Protein AF-A0A8J7U9B6-F1 (afdb_monomer)

Structure (mmCIF, N/CA/C/O backbone):
data_AF-A0A8J7U9B6-F1
#
_entry.id   AF-A0A8J7U9B6-F1
#
loop_
_atom_site.group_PDB
_atom_site.id
_atom_site.type_symbol
_atom_site.label_atom_id
_atom_site.label_alt_id
_atom_site.label_comp_id
_atom_site.label_asym_id
_atom_site.label_entity_id
_atom_site.label_seq_id
_atom_site.pdbx_PDB_ins_code
_atom_site.Cartn_x
_atom_site.Cartn_y
_atom_site.Cartn_z
_atom_site.occupancy
_atom_site.B_iso_or_equiv
_atom_site.auth_seq_id
_atom_site.auth_comp_id
_atom_site.auth_asym_id
_atom_site.auth_atom_id
_atom_site.pdbx_PDB_model_num
ATOM 1 N N . MET A 1 1 ? -13.447 3.339 -7.598 1.00 47.38 1 MET A N 1
ATOM 2 C CA . MET A 1 1 ? -12.345 2.394 -7.890 1.00 47.38 1 MET A CA 1
ATOM 3 C C . MET A 1 1 ? -11.579 2.930 -9.088 1.00 47.38 1 MET A C 1
ATOM 5 O O . MET A 1 1 ? -12.206 3.175 -10.112 1.00 47.38 1 MET A O 1
ATOM 9 N N . LYS A 1 2 ? -10.272 3.163 -8.949 1.00 57.41 2 LYS A N 1
ATOM 10 C CA . LYS A 1 2 ? -9.385 3.609 -10.034 1.00 57.41 2 LYS A CA 1
ATOM 11 C C . LYS A 1 2 ? -8.228 2.616 -10.171 1.00 57.41 2 LYS A C 1
ATOM 13 O O . LYS A 1 2 ? -7.832 2.006 -9.181 1.00 57.41 2 LYS A O 1
ATOM 18 N N . ALA A 1 3 ? -7.712 2.441 -11.384 1.00 50.06 3 ALA A N 1
ATOM 19 C CA . ALA A 1 3 ? -6.573 1.570 -11.662 1.00 50.06 3 ALA A CA 1
ATOM 20 C C . ALA A 1 3 ? -5.486 2.371 -12.391 1.00 50.06 3 ALA A C 1
ATOM 22 O O . ALA A 1 3 ? -5.735 2.852 -13.494 1.00 50.06 3 ALA A O 1
ATOM 23 N N . SER A 1 4 ? -4.300 2.477 -11.785 1.00 55.31 4 SER A N 1
ATOM 24 C CA . SER A 1 4 ? -3.123 3.139 -12.363 1.00 55.31 4 SER A CA 1
ATOM 25 C C . SER A 1 4 ? -1.897 2.221 -12.244 1.00 55.31 4 SER A C 1
ATOM 27 O O . SER A 1 4 ? -1.752 1.534 -11.228 1.00 55.31 4 SER A O 1
ATOM 29 N N . PRO A 1 5 ? -1.031 2.137 -13.271 1.00 52.28 5 PRO A N 1
ATOM 30 C CA . PRO A 1 5 ? 0.204 1.357 -13.197 1.00 52.28 5 PRO A CA 1
ATOM 31 C C . PRO A 1 5 ? 1.216 2.008 -12.243 1.00 52.28 5 PRO A C 1
ATOM 33 O O . PRO A 1 5 ? 1.297 3.228 -12.190 1.00 52.28 5 PRO A O 1
ATOM 36 N N . LEU A 1 6 ? 2.009 1.190 -11.539 1.00 55.91 6 LEU A N 1
ATOM 37 C CA . LEU A 1 6 ? 3.159 1.653 -10.756 1.00 55.91 6 LEU A CA 1
ATOM 38 C C . LEU A 1 6 ? 4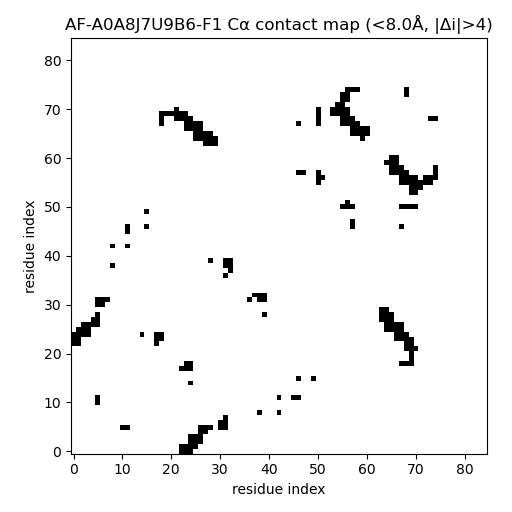.408 1.602 -11.658 1.00 55.91 6 LEU A C 1
ATOM 40 O O . LEU A 1 6 ? 4.967 0.530 -11.911 1.00 55.91 6 LEU A O 1
ATOM 44 N N . ASN A 1 7 ? 4.784 2.744 -12.220 1.00 60.88 7 ASN A N 1
ATOM 45 C CA . ASN A 1 7 ? 5.892 2.940 -13.149 1.00 60.88 7 ASN A CA 1
ATOM 46 C C . ASN A 1 7 ? 7.183 3.417 -12.454 1.00 60.88 7 ASN A C 1
ATOM 48 O O . ASN A 1 7 ? 8.276 3.066 -12.927 1.00 60.88 7 ASN A O 1
ATOM 52 N N . GLU A 1 8 ? 7.065 4.203 -11.376 1.00 58.81 8 GLU A N 1
ATOM 53 C CA . GLU A 1 8 ? 8.150 4.908 -10.674 1.00 58.81 8 GLU A CA 1
ATOM 54 C C . GLU A 1 8 ? 7.873 5.058 -9.162 1.00 58.81 8 GLU A C 1
ATOM 56 O O . GLU A 1 8 ? 6.752 4.878 -8.695 1.00 58.81 8 GLU A O 1
ATOM 61 N N . LEU A 1 9 ? 8.903 5.388 -8.371 1.00 58.97 9 LEU A N 1
ATOM 62 C CA . LEU A 1 9 ? 8.775 5.607 -6.917 1.0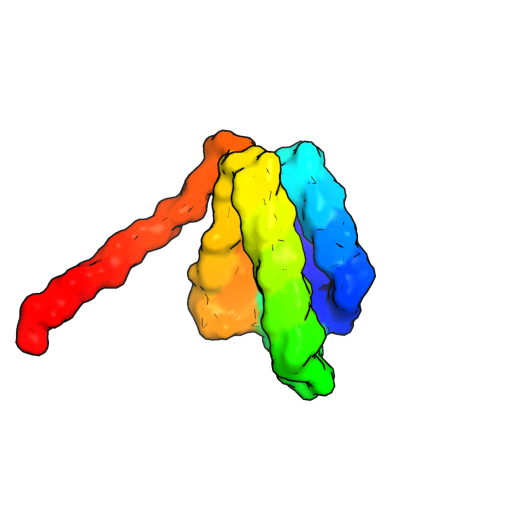0 58.97 9 LEU A CA 1
ATOM 63 C C . LEU A 1 9 ? 7.832 6.773 -6.574 1.00 58.97 9 LEU A C 1
ATOM 65 O O . LEU A 1 9 ? 7.166 6.724 -5.548 1.00 58.97 9 LEU A O 1
ATOM 69 N N . SER A 1 10 ? 7.718 7.772 -7.451 1.00 62.84 10 SER A N 1
ATOM 70 C CA . SER A 1 10 ? 6.755 8.877 -7.341 1.00 62.84 10 SER A CA 1
ATOM 71 C C . SER A 1 10 ? 5.292 8.414 -7.348 1.00 62.84 10 SER A C 1
ATOM 73 O O . SER A 1 10 ? 4.430 9.107 -6.808 1.00 62.84 10 SER A O 1
ATOM 75 N N . ASP A 1 11 ? 4.997 7.220 -7.873 1.00 76.56 11 ASP A N 1
ATOM 76 C CA . ASP A 1 11 ? 3.651 6.648 -7.804 1.00 76.56 11 ASP A CA 1
ATOM 77 C C . ASP A 1 11 ? 3.273 6.232 -6.374 1.00 76.56 11 ASP A C 1
ATOM 79 O O . ASP A 1 11 ? 2.089 6.109 -6.071 1.00 76.56 11 ASP A O 1
ATOM 83 N N . VAL A 1 12 ? 4.246 6.039 -5.473 1.00 84.50 12 VAL A N 1
ATOM 84 C CA . VAL A 1 12 ? 3.983 5.737 -4.056 1.00 84.50 12 VAL A CA 1
ATOM 85 C C . VAL A 1 12 ? 3.250 6.896 -3.387 1.00 84.50 12 VAL A C 1
ATOM 87 O O . VAL A 1 12 ? 2.263 6.664 -2.692 1.00 84.50 12 VAL A O 1
ATOM 90 N N . ASP A 1 13 ? 3.673 8.136 -3.628 1.00 88.06 13 ASP A N 1
ATOM 91 C CA . ASP A 1 13 ? 3.019 9.308 -3.039 1.00 88.06 13 ASP A CA 1
ATOM 92 C C . ASP A 1 13 ? 1.615 9.517 -3.615 1.00 88.06 13 ASP A C 1
ATOM 94 O O . ASP A 1 13 ? 0.670 9.738 -2.857 1.00 88.06 13 ASP A O 1
ATOM 98 N N . TYR A 1 14 ? 1.439 9.307 -4.923 1.00 89.06 14 TYR A N 1
ATOM 99 C CA . TYR A 1 14 ? 0.115 9.310 -5.552 1.00 89.06 14 TYR A CA 1
ATOM 100 C C . TYR A 1 14 ? -0.826 8.263 -4.931 1.00 89.06 14 TYR A C 1
ATOM 102 O O . TYR A 1 14 ? -2.000 8.534 -4.673 1.00 89.06 14 TYR A O 1
ATOM 110 N N . VAL A 1 15 ? -0.317 7.062 -4.638 1.00 89.50 15 VAL A N 1
ATOM 111 C CA . VAL A 1 15 ? -1.094 6.015 -3.959 1.00 89.50 15 VAL A CA 1
ATOM 112 C C . VAL A 1 15 ? -1.499 6.455 -2.559 1.00 89.50 15 VAL A C 1
ATOM 114 O O . VAL A 1 15 ? -2.657 6.265 -2.189 1.00 89.50 15 VAL A O 1
ATOM 117 N N . LYS A 1 16 ? -0.582 7.040 -1.780 1.00 91.31 16 LYS A N 1
ATOM 118 C CA . LYS A 1 16 ? -0.903 7.541 -0.437 1.00 91.31 16 LYS A CA 1
ATOM 119 C C . LYS A 1 16 ? -1.993 8.607 -0.488 1.00 91.31 16 LYS A C 1
ATOM 121 O O . LYS A 1 16 ? -2.899 8.566 0.343 1.00 91.31 16 LYS A O 1
ATOM 126 N N . GLU A 1 17 ? -1.943 9.524 -1.453 1.00 92.06 17 GLU A N 1
ATOM 127 C CA . GLU A 1 17 ? -2.987 10.536 -1.649 1.00 92.06 17 GLU A CA 1
ATOM 128 C C . GLU A 1 17 ? -4.340 9.898 -1.982 1.00 92.06 17 GLU A C 1
ATOM 130 O O . GLU A 1 17 ? -5.329 10.149 -1.292 1.00 92.06 17 GLU A O 1
ATOM 135 N N . GLU A 1 18 ? -4.397 9.013 -2.982 1.00 91.25 18 GLU A N 1
ATOM 136 C CA . GLU A 1 18 ? -5.645 8.344 -3.366 1.00 91.25 18 GLU A CA 1
ATOM 137 C C . GLU A 1 18 ? -6.233 7.543 -2.192 1.00 91.25 18 GLU A C 1
ATOM 139 O O . GLU A 1 18 ? -7.427 7.657 -1.904 1.00 91.25 18 GLU A O 1
ATOM 144 N N . VAL A 1 19 ? -5.402 6.806 -1.450 1.00 92.50 19 VAL A N 1
ATOM 145 C CA . VAL A 1 19 ? -5.832 6.067 -0.254 1.00 92.50 19 VAL A CA 1
ATOM 146 C C . VAL A 1 19 ? -6.304 7.024 0.846 1.00 92.50 19 VAL A C 1
ATOM 148 O O . VAL A 1 19 ? -7.343 6.783 1.455 1.00 92.50 19 VAL A O 1
ATOM 151 N N . SER A 1 20 ? -5.631 8.155 1.057 1.00 91.06 20 SER A N 1
ATOM 152 C CA . SER A 1 20 ? -6.061 9.175 2.031 1.00 91.06 20 SER A CA 1
ATOM 153 C C . SER A 1 20 ? -7.420 9.788 1.682 1.00 91.06 20 SER A C 1
ATOM 155 O O . SER A 1 20 ? -8.182 10.152 2.572 1.00 91.06 20 SER A O 1
ATOM 157 N N . THR A 1 21 ? -7.759 9.863 0.392 1.00 92.56 21 THR A N 1
ATOM 158 C CA . THR A 1 21 ? -9.081 10.318 -0.080 1.00 92.56 21 THR A CA 1
ATOM 159 C C . THR A 1 21 ? -10.163 9.229 -0.049 1.00 92.56 21 THR A C 1
ATOM 161 O O . THR A 1 21 ? -11.297 9.477 -0.455 1.00 92.56 21 THR A O 1
ATOM 164 N N . GLY A 1 22 ? -9.841 8.028 0.446 1.00 90.56 22 GLY A N 1
ATOM 165 C CA . GLY A 1 22 ? -10.783 6.917 0.591 1.00 90.56 22 GLY A CA 1
ATOM 166 C C . GLY A 1 22 ? -10.855 5.976 -0.615 1.00 90.56 22 GLY A C 1
ATOM 167 O O . GLY A 1 22 ? -11.760 5.141 -0.684 1.00 90.56 22 GLY A O 1
ATOM 168 N N . ASN A 1 23 ? -9.925 6.069 -1.571 1.00 91.94 23 ASN A N 1
ATOM 169 C CA . ASN A 1 23 ? -9.897 5.166 -2.719 1.00 91.94 23 ASN A CA 1
ATOM 170 C C . ASN A 1 23 ? -9.118 3.878 -2.417 1.00 91.94 23 ASN A C 1
ATOM 172 O O . ASN A 1 23 ? -8.043 3.892 -1.828 1.00 91.94 23 ASN A O 1
ATOM 176 N N . ILE A 1 24 ? -9.646 2.746 -2.890 1.00 90.75 24 ILE A N 1
ATOM 177 C CA . ILE A 1 24 ? -8.910 1.476 -2.946 1.00 90.75 24 ILE A CA 1
ATOM 178 C C . ILE A 1 24 ? -8.079 1.469 -4.228 1.00 90.75 24 ILE A C 1
ATOM 180 O O . ILE A 1 24 ? -8.628 1.672 -5.319 1.00 90.75 24 ILE A O 1
ATOM 184 N N . VAL A 1 25 ? -6.783 1.189 -4.101 1.00 91.25 25 VAL A N 1
ATOM 185 C CA . VAL A 1 25 ? -5.825 1.212 -5.211 1.00 91.25 25 VAL A CA 1
ATOM 186 C C . VAL A 1 25 ? -5.266 -0.188 -5.457 1.00 91.25 25 VAL A C 1
ATOM 188 O O . VAL A 1 25 ? -4.846 -0.877 -4.529 1.00 91.25 25 VAL A O 1
ATOM 191 N N . ILE A 1 26 ? -5.254 -0.620 -6.721 1.00 90.12 26 ILE A N 1
ATOM 192 C CA . ILE A 1 26 ? -4.632 -1.879 -7.154 1.00 90.12 26 ILE A CA 1
ATOM 193 C C . ILE A 1 26 ? -3.398 -1.546 -7.983 1.00 90.12 26 ILE A C 1
ATOM 195 O O . ILE A 1 26 ? -3.508 -0.909 -9.028 1.00 90.12 26 ILE A O 1
ATOM 199 N N . LEU A 1 27 ? -2.238 -2.023 -7.541 1.00 87.50 27 LEU A N 1
ATOM 200 C CA . LEU A 1 27 ? -0.939 -1.693 -8.118 1.00 87.50 27 LEU A CA 1
ATOM 201 C C . LEU A 1 27 ? -0.303 -2.930 -8.728 1.00 87.50 27 LEU A C 1
ATOM 203 O O . LEU A 1 27 ? -0.245 -3.986 -8.096 1.00 87.50 27 LEU A O 1
ATOM 207 N N . LYS A 1 28 ? 0.197 -2.799 -9.958 1.00 87.06 28 LYS A N 1
ATOM 208 C CA . LYS A 1 28 ? 1.002 -3.833 -10.614 1.00 87.06 28 LYS A CA 1
ATOM 209 C C . LYS A 1 28 ? 2.475 -3.580 -10.313 1.00 87.06 28 LYS A C 1
ATOM 211 O O . LYS A 1 28 ? 3.014 -2.578 -10.765 1.00 87.06 28 LYS A O 1
ATOM 216 N N . ILE A 1 29 ? 3.120 -4.500 -9.596 1.00 84.19 29 ILE A N 1
ATOM 217 C CA . ILE A 1 29 ? 4.525 -4.362 -9.179 1.00 84.19 29 ILE A CA 1
ATOM 218 C C . ILE A 1 29 ? 5.518 -4.857 -10.239 1.00 84.19 29 ILE A C 1
ATOM 220 O O . ILE A 1 29 ? 6.697 -4.533 -10.159 1.00 84.19 29 ILE A O 1
ATOM 224 N N . THR A 1 30 ? 5.068 -5.601 -11.260 1.00 83.94 30 THR A N 1
ATOM 225 C CA . THR A 1 30 ? 5.941 -6.154 -12.315 1.00 83.94 30 THR A CA 1
ATOM 226 C C . THR A 1 30 ? 6.835 -5.117 -13.007 1.00 83.94 30 THR A C 1
ATOM 228 O O . THR A 1 30 ? 8.013 -5.417 -13.198 1.00 83.94 30 THR A O 1
ATOM 231 N N . PRO A 1 31 ? 6.342 -3.929 -13.421 1.00 82.81 31 PRO A N 1
ATOM 232 C CA . PRO A 1 31 ? 7.179 -2.951 -14.117 1.00 82.81 31 PRO A CA 1
ATOM 233 C C . PRO A 1 31 ? 8.326 -2.443 -13.240 1.00 82.81 31 PRO A C 1
ATOM 235 O O . PRO A 1 31 ? 9.463 -2.390 -13.706 1.00 82.81 31 PRO A O 1
ATOM 238 N N . LEU A 1 32 ? 8.049 -2.145 -11.966 1.00 79.69 32 LEU A N 1
ATOM 239 C CA . LEU A 1 32 ? 9.066 -1.721 -11.007 1.00 79.69 32 LEU A CA 1
ATOM 240 C C . LEU A 1 32 ? 10.025 -2.872 -10.670 1.00 79.69 32 LEU A C 1
ATOM 242 O O . LEU A 1 32 ? 11.236 -2.679 -10.701 1.00 79.69 32 LEU A O 1
ATOM 246 N N . ALA A 1 33 ? 9.510 -4.090 -10.480 1.00 80.50 33 ALA A N 1
ATOM 247 C CA . ALA A 1 33 ? 10.314 -5.272 -10.161 1.00 80.50 33 ALA A CA 1
ATOM 248 C C . ALA A 1 33 ? 11.285 -5.660 -11.282 1.00 80.50 33 ALA A C 1
ATOM 250 O O . ALA A 1 33 ? 12.383 -6.138 -11.004 1.00 80.50 33 ALA A O 1
ATOM 251 N N . ARG A 1 34 ? 10.907 -5.433 -12.547 1.00 85.50 34 ARG A N 1
ATOM 252 C CA . ARG A 1 34 ? 11.794 -5.630 -13.704 1.00 85.50 34 ARG A CA 1
ATOM 253 C C . ARG A 1 34 ? 12.928 -4.608 -13.765 1.00 85.50 34 ARG A C 1
ATOM 255 O O . ARG A 1 34 ? 13.983 -4.938 -14.294 1.00 85.50 34 ARG A O 1
ATOM 262 N N . LYS A 1 35 ? 12.707 -3.386 -13.269 1.00 84.44 35 LYS A N 1
ATOM 263 C CA . LYS A 1 35 ? 13.737 -2.339 -13.201 1.00 84.44 35 LYS A CA 1
ATOM 264 C C . LYS A 1 35 ? 14.663 -2.561 -12.005 1.00 84.44 35 LYS A C 1
ATOM 266 O O . LYS A 1 35 ? 15.877 -2.561 -12.161 1.00 84.44 35 LYS A O 1
ATOM 271 N N . SER A 1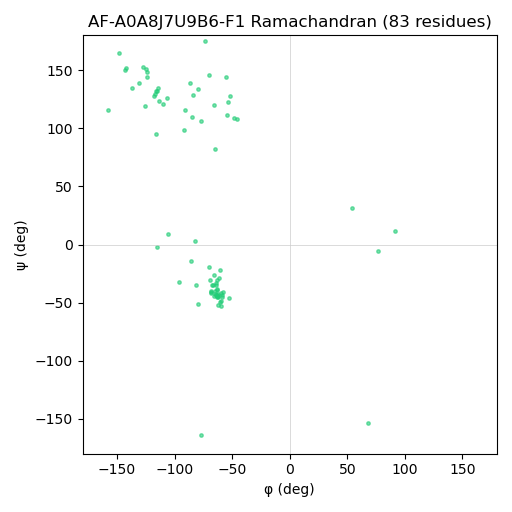 36 ? 14.079 -2.734 -10.821 1.00 84.12 36 SER A N 1
ATOM 272 C CA . SER A 1 36 ? 14.793 -2.831 -9.554 1.00 84.12 36 SER A CA 1
ATOM 273 C C . SER A 1 36 ? 13.940 -3.545 -8.508 1.00 84.12 36 SER A C 1
ATOM 275 O O . SER A 1 36 ? 12.877 -3.080 -8.078 1.00 84.12 36 SER A O 1
ATOM 277 N N . PHE A 1 37 ? 14.426 -4.703 -8.069 1.00 86.44 37 PHE A N 1
ATOM 278 C CA . PHE A 1 37 ? 13.792 -5.454 -6.993 1.00 86.44 37 PHE A CA 1
ATOM 279 C C . PHE A 1 37 ? 13.880 -4.717 -5.649 1.00 86.44 37 PHE A C 1
ATOM 281 O O . PHE A 1 37 ? 12.932 -4.758 -4.861 1.00 86.44 37 PHE A O 1
ATOM 288 N N . ASP A 1 38 ? 14.979 -4.000 -5.409 1.00 89.38 38 ASP A N 1
ATOM 289 C CA . ASP A 1 38 ? 15.179 -3.239 -4.176 1.00 89.38 38 ASP A CA 1
ATOM 290 C C . ASP A 1 38 ? 14.227 -2.045 -4.087 1.00 89.38 38 ASP A C 1
ATOM 292 O O . ASP A 1 38 ? 13.627 -1.821 -3.035 1.00 89.38 38 ASP A O 1
ATOM 296 N N . ASP A 1 39 ? 13.999 -1.333 -5.193 1.00 86.19 39 ASP A N 1
ATOM 297 C CA . ASP A 1 39 ? 13.037 -0.223 -5.214 1.00 86.19 39 ASP A CA 1
ATOM 298 C C . ASP A 1 39 ? 11.604 -0.725 -5.045 1.00 86.19 39 ASP A C 1
ATOM 300 O O . ASP A 1 39 ? 10.802 -0.103 -4.352 1.00 86.19 39 ASP A O 1
ATOM 304 N N . THR A 1 40 ? 11.296 -1.907 -5.586 1.00 87.06 40 THR A N 1
ATOM 305 C CA . THR A 1 40 ? 9.998 -2.559 -5.364 1.00 87.06 40 THR A CA 1
ATOM 306 C C . THR A 1 40 ? 9.777 -2.884 -3.890 1.00 87.06 40 THR A C 1
ATOM 308 O O . THR A 1 40 ? 8.700 -2.622 -3.354 1.00 87.06 40 THR A O 1
ATOM 311 N N . LYS A 1 41 ? 10.790 -3.431 -3.208 1.00 88.88 41 LYS A N 1
ATOM 312 C CA . LYS A 1 41 ? 10.715 -3.706 -1.767 1.00 88.88 41 LYS A CA 1
ATOM 313 C C . LYS A 1 41 ? 10.525 -2.432 -0.954 1.00 88.88 41 LYS A C 1
ATOM 315 O O . LYS A 1 41 ? 9.681 -2.430 -0.063 1.00 88.88 41 LYS A O 1
ATOM 320 N N . LYS A 1 42 ? 11.277 -1.371 -1.265 1.00 91.31 42 LYS A N 1
ATOM 321 C CA . LYS A 1 42 ? 11.148 -0.069 -0.594 1.00 91.31 42 LYS A CA 1
ATOM 322 C C . LYS A 1 42 ? 9.745 0.506 -0.765 1.00 91.31 42 LYS A C 1
ATOM 324 O O . LYS A 1 42 ? 9.118 0.834 0.232 1.00 91.31 42 LYS A O 1
ATOM 329 N N . ALA A 1 43 ? 9.221 0.517 -1.991 1.00 90.00 43 ALA A N 1
ATOM 330 C CA . ALA A 1 43 ? 7.872 0.999 -2.276 1.00 90.00 43 ALA A CA 1
ATOM 331 C C . ALA A 1 43 ? 6.795 0.221 -1.496 1.00 90.00 43 ALA A C 1
ATOM 333 O O . ALA A 1 43 ? 5.901 0.818 -0.903 1.00 90.00 43 ALA A O 1
ATOM 334 N N . ILE A 1 44 ? 6.887 -1.115 -1.451 1.00 90.69 44 ILE A N 1
ATOM 335 C CA . ILE A 1 44 ? 5.944 -1.946 -0.683 1.00 90.69 44 ILE A CA 1
ATOM 336 C C . ILE A 1 44 ? 6.067 -1.677 0.820 1.00 90.69 44 ILE A C 1
ATOM 338 O O . ILE A 1 44 ? 5.048 -1.590 1.501 1.00 90.69 44 ILE A O 1
ATOM 342 N N . HIS A 1 45 ? 7.292 -1.560 1.336 1.00 93.62 45 HIS A N 1
ATOM 343 C CA . HIS A 1 45 ? 7.542 -1.278 2.748 1.00 93.62 45 HIS A CA 1
ATOM 344 C C . HIS A 1 45 ? 6.933 0.062 3.161 1.00 93.62 45 HIS A C 1
ATOM 346 O O . HIS A 1 45 ? 6.168 0.122 4.116 1.00 93.62 45 HIS A O 1
ATOM 352 N N . GLU A 1 46 ? 7.193 1.107 2.383 1.00 93.69 46 GLU A N 1
ATOM 353 C CA . GLU A 1 46 ? 6.691 2.453 2.634 1.00 93.69 46 GLU A CA 1
ATOM 354 C C . GLU A 1 46 ? 5.158 2.524 2.582 1.00 93.69 46 GLU A C 1
ATOM 356 O O . GLU A 1 46 ? 4.528 3.115 3.458 1.00 93.69 46 GLU A O 1
ATOM 361 N N . LEU A 1 47 ? 4.533 1.856 1.604 1.00 93.31 47 LEU A N 1
ATOM 362 C CA . LEU A 1 47 ? 3.074 1.724 1.549 1.00 93.31 47 LEU A CA 1
ATOM 363 C C . LEU A 1 47 ? 2.523 0.949 2.748 1.00 93.31 47 LEU A C 1
ATOM 365 O O . LEU A 1 47 ? 1.467 1.307 3.264 1.00 93.31 47 LEU A O 1
ATOM 369 N N . SER A 1 48 ? 3.228 -0.093 3.198 1.00 93.81 48 SER A N 1
ATOM 370 C CA . SER A 1 48 ? 2.842 -0.887 4.365 1.00 93.81 48 SER A CA 1
ATOM 371 C C . SER A 1 48 ? 2.894 -0.070 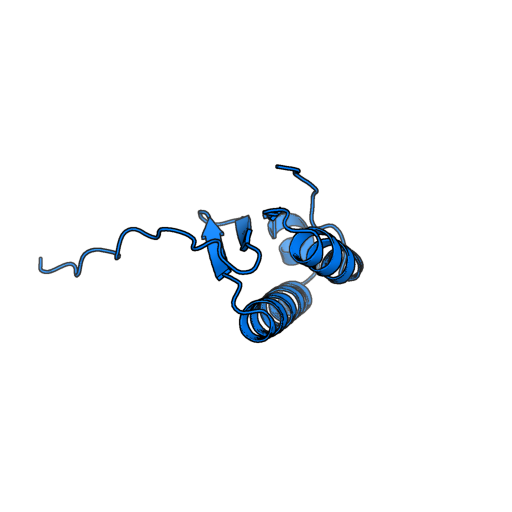5.657 1.00 93.81 48 SER A C 1
ATOM 373 O O . SER A 1 48 ? 1.970 -0.159 6.464 1.00 93.81 48 SER A O 1
ATOM 375 N N . GLU A 1 49 ? 3.948 0.721 5.861 1.00 96.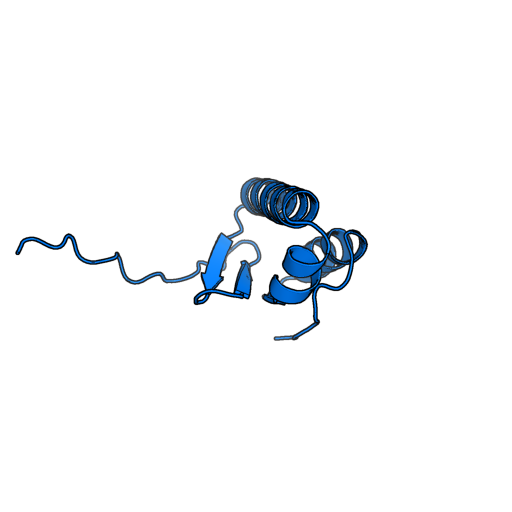06 49 GLU A N 1
ATOM 376 C CA . GLU A 1 49 ? 4.075 1.622 7.012 1.00 96.06 49 GLU A CA 1
ATOM 377 C C . GLU A 1 49 ? 2.993 2.702 6.987 1.00 96.06 49 GLU A C 1
ATOM 379 O O . GLU A 1 49 ? 2.346 2.959 8.004 1.00 96.06 49 GLU A O 1
ATOM 384 N N . PHE A 1 50 ? 2.736 3.277 5.811 1.00 94.81 50 PHE A N 1
ATOM 385 C CA . PHE A 1 50 ? 1.684 4.267 5.625 1.00 94.81 50 PHE A CA 1
ATOM 386 C C . PHE A 1 50 ? 0.298 3.713 5.983 1.00 94.81 50 PHE A C 1
ATOM 388 O O . PHE A 1 50 ? -0.388 4.308 6.815 1.00 94.81 50 PHE A O 1
ATOM 395 N N . VAL A 1 51 ? -0.116 2.568 5.415 1.00 94.50 51 VAL A N 1
ATOM 396 C CA . VAL A 1 51 ? -1.444 2.005 5.724 1.00 94.50 51 VAL A CA 1
ATOM 397 C C . VAL A 1 51 ? -1.572 1.593 7.184 1.00 94.50 51 VAL A C 1
ATOM 399 O O . VAL A 1 51 ? -2.642 1.763 7.759 1.00 94.50 51 VAL A O 1
ATOM 402 N N . ALA A 1 52 ? -0.494 1.101 7.802 1.00 93.81 52 ALA A N 1
ATOM 403 C CA . ALA A 1 52 ? -0.488 0.788 9.226 1.00 93.81 52 ALA A CA 1
ATOM 404 C C . ALA A 1 52 ? -0.705 2.052 10.074 1.00 93.81 52 ALA A C 1
ATOM 406 O O . ALA A 1 52 ? -1.456 2.012 11.047 1.00 93.81 52 ALA A O 1
ATOM 407 N N . GLY A 1 53 ? -0.112 3.181 9.672 1.00 95.56 53 GLY A N 1
ATOM 408 C CA . GLY A 1 53 ? -0.289 4.476 10.329 1.00 95.56 53 GLY A CA 1
ATOM 409 C C . GLY A 1 53 ? -1.710 5.044 10.242 1.00 95.56 53 GLY A C 1
ATOM 410 O O . GLY A 1 53 ? -2.112 5.790 11.132 1.00 95.56 53 GLY A O 1
ATOM 411 N N . ILE A 1 54 ? -2.484 4.675 9.215 1.00 94.19 54 ILE A N 1
ATOM 412 C CA . ILE A 1 54 ? -3.868 5.144 9.020 1.00 94.19 54 ILE A CA 1
ATOM 413 C C . ILE A 1 54 ? -4.941 4.087 9.346 1.00 94.19 54 ILE A C 1
ATOM 415 O O . ILE A 1 54 ? -6.105 4.308 9.034 1.00 94.19 54 ILE A O 1
ATOM 419 N N . ASP A 1 55 ? -4.588 2.937 9.935 1.00 94.19 55 ASP A N 1
ATOM 420 C CA . ASP A 1 55 ? -5.490 1.774 10.125 1.00 94.19 55 ASP A CA 1
ATOM 421 C C . ASP A 1 55 ? -6.168 1.281 8.821 1.00 94.19 55 ASP A C 1
ATOM 423 O O . ASP A 1 55 ? -7.294 0.765 8.789 1.00 94.19 55 ASP A O 1
ATOM 427 N N . GLY A 1 56 ? -5.453 1.438 7.708 1.00 94.62 56 GLY A N 1
ATOM 428 C CA . GLY A 1 56 ? -5.803 0.866 6.416 1.00 94.62 56 GLY A CA 1
ATOM 429 C C . GLY A 1 56 ? -5.471 -0.623 6.334 1.00 94.62 56 GLY A C 1
ATOM 430 O O . GLY A 1 56 ? -5.243 -1.309 7.335 1.00 94.62 56 GLY A O 1
ATOM 431 N N . ASP A 1 57 ? -5.447 -1.143 5.112 1.00 94.88 57 ASP A N 1
ATOM 432 C CA . ASP A 1 57 ? -5.039 -2.522 4.857 1.00 94.88 57 ASP A CA 1
ATOM 433 C C . ASP A 1 57 ? -4.245 -2.620 3.552 1.00 94.88 57 ASP A C 1
ATOM 435 O O . ASP A 1 57 ? -4.452 -1.859 2.607 1.00 94.88 57 ASP A O 1
ATOM 439 N N . ILE A 1 58 ? -3.328 -3.579 3.488 1.00 93.69 58 ILE A N 1
ATOM 440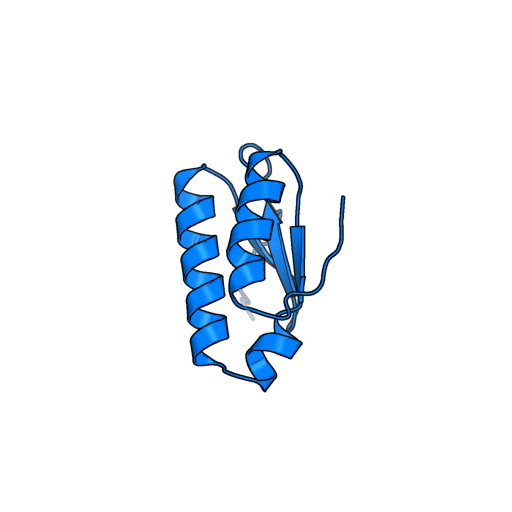 C CA . ILE A 1 58 ? -2.556 -3.894 2.289 1.00 93.69 58 ILE A CA 1
ATOM 441 C C . ILE A 1 58 ? -2.482 -5.405 2.124 1.00 93.69 58 ILE A C 1
ATOM 443 O O . ILE A 1 58 ? -2.222 -6.146 3.075 1.00 93.69 58 ILE A O 1
ATOM 447 N N . ALA A 1 59 ? -2.714 -5.891 0.909 1.00 92.38 59 ALA A N 1
ATOM 448 C CA . ALA A 1 59 ? -2.680 -7.312 0.601 1.00 92.38 59 ALA A CA 1
ATOM 449 C C . ALA A 1 59 ? -2.068 -7.580 -0.767 1.00 92.38 59 ALA A C 1
ATOM 451 O O . ALA A 1 59 ? -2.189 -6.788 -1.698 1.00 92.38 59 ALA A O 1
ATOM 452 N N . ARG A 1 60 ? -1.466 -8.757 -0.915 1.00 90.12 60 ARG A N 1
ATOM 453 C CA . ARG A 1 60 ? -1.044 -9.256 -2.219 1.00 90.12 60 ARG A CA 1
ATOM 454 C C . ARG A 1 60 ? -2.247 -9.843 -2.963 1.00 90.12 60 ARG A C 1
ATOM 456 O O . ARG A 1 60 ? -3.007 -10.618 -2.389 1.00 90.12 60 ARG A O 1
ATOM 463 N N . LEU A 1 61 ? -2.391 -9.498 -4.240 1.00 87.81 61 LEU A N 1
ATOM 464 C CA . LEU A 1 61 ? -3.420 -10.006 -5.147 1.00 87.81 61 LEU A CA 1
ATOM 465 C C . LEU A 1 61 ? -2.758 -10.793 -6.284 1.00 87.81 61 LEU A C 1
ATOM 467 O O . LEU A 1 61 ? -2.343 -10.234 -7.302 1.00 87.81 61 LEU A O 1
ATOM 471 N N . GLY A 1 62 ? -2.680 -12.111 -6.113 1.00 85.19 62 GLY A N 1
ATOM 472 C CA . GLY A 1 62 ? -1.962 -12.992 -7.036 1.00 85.19 62 GLY A CA 1
ATOM 473 C C . GLY A 1 62 ? -0.448 -12.769 -6.985 1.00 85.19 62 GLY A C 1
ATOM 474 O O . GLY A 1 62 ? 0.100 -12.343 -5.971 1.00 85.19 62 GLY A O 1
ATOM 475 N N . GLU A 1 63 ? 0.254 -13.059 -8.077 1.00 82.50 63 GLU A N 1
ATOM 476 C CA . GLU A 1 63 ? 1.720 -12.996 -8.082 1.00 82.50 63 GLU A CA 1
ATOM 477 C C . GLU A 1 63 ? 2.264 -11.575 -8.270 1.00 82.50 63 GLU A C 1
ATOM 479 O O . GLU A 1 63 ? 3.274 -11.218 -7.666 1.00 82.50 63 GLU A O 1
ATOM 484 N N . GLU A 1 64 ? 1.574 -10.751 -9.056 1.00 85.44 64 GLU A N 1
ATOM 485 C CA . GLU A 1 64 ? 2.134 -9.520 -9.627 1.00 85.44 64 GLU A CA 1
ATOM 486 C C . GLU A 1 64 ? 1.478 -8.222 -9.143 1.00 85.44 64 GLU A C 1
ATOM 488 O O . GLU A 1 64 ? 1.862 -7.132 -9.581 1.00 85.44 64 GL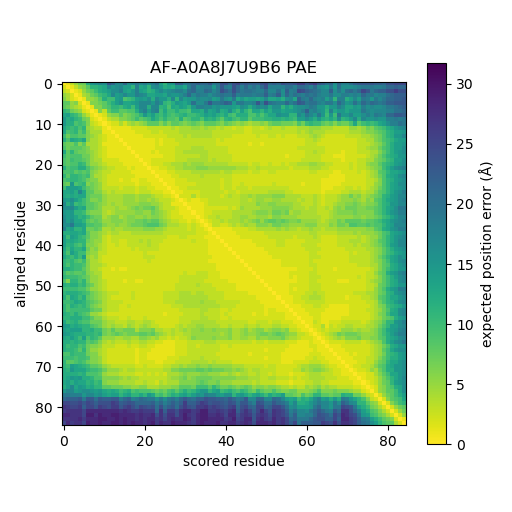U A O 1
ATOM 493 N N . ARG A 1 65 ? 0.445 -8.309 -8.300 1.00 88.00 65 ARG A N 1
ATOM 494 C CA . ARG A 1 65 ? -0.319 -7.138 -7.862 1.00 88.00 65 ARG A CA 1
ATOM 495 C C . ARG A 1 65 ? -0.428 -7.060 -6.351 1.00 88.00 65 ARG A C 1
ATOM 497 O O . ARG A 1 65 ? -0.425 -8.074 -5.655 1.00 88.00 65 ARG A O 1
ATOM 504 N N . ILE A 1 66 ? -0.577 -5.838 -5.865 1.00 91.56 66 ILE A N 1
ATOM 505 C CA . ILE A 1 66 ? -0.916 -5.523 -4.481 1.00 91.56 66 ILE A CA 1
ATOM 506 C C . ILE A 1 66 ? -2.162 -4.638 -4.464 1.00 91.56 66 ILE A C 1
ATOM 508 O O . ILE A 1 66 ? -2.433 -3.908 -5.417 1.00 91.56 66 ILE A O 1
ATOM 512 N N . VAL A 1 67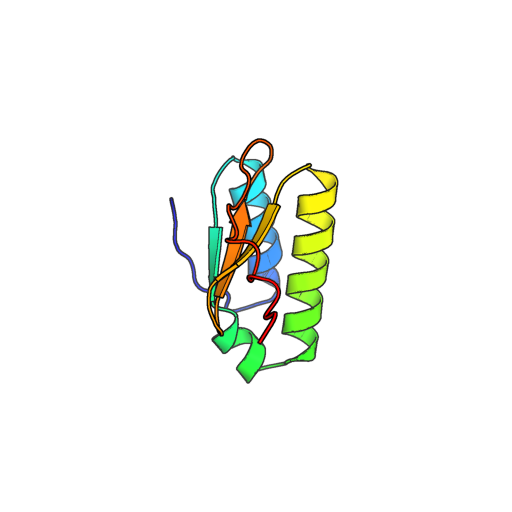 ? -2.933 -4.733 -3.392 1.00 92.38 67 VAL A N 1
ATOM 513 C CA . VAL A 1 67 ? -4.125 -3.931 -3.128 1.00 92.38 67 VAL A CA 1
ATOM 514 C C . VAL A 1 67 ? -3.852 -3.131 -1.871 1.00 92.38 67 VAL A C 1
ATOM 516 O O . VAL A 1 67 ? -3.440 -3.709 -0.868 1.00 92.38 67 VAL A O 1
ATOM 519 N N . VAL A 1 68 ? -4.087 -1.828 -1.942 1.00 94.25 68 VAL A N 1
ATOM 520 C CA . VAL A 1 68 ? -3.940 -0.878 -0.841 1.00 94.25 68 VAL A CA 1
ATOM 521 C C . VAL A 1 68 ? -5.315 -0.281 -0.568 1.00 94.25 68 VAL A C 1
ATOM 523 O O . VAL A 1 68 ? -5.996 0.172 -1.493 1.00 94.25 68 VAL A O 1
ATOM 526 N N . ALA A 1 69 ? -5.746 -0.334 0.684 1.00 93.88 69 ALA A N 1
ATOM 527 C CA . ALA A 1 69 ? -7.074 0.057 1.119 1.00 93.88 69 ALA A CA 1
ATOM 528 C C . ALA A 1 69 ? -6.998 1.126 2.223 1.00 93.88 69 ALA A C 1
ATOM 530 O O . ALA A 1 69 ? -6.094 1.074 3.064 1.00 93.88 69 ALA A O 1
ATOM 531 N N . PRO A 1 70 ? -7.942 2.085 2.226 1.00 95.44 70 PRO A N 1
ATOM 532 C CA . PRO A 1 70 ? -8.011 3.143 3.226 1.00 95.44 70 PRO A CA 1
ATOM 533 C C . PRO A 1 70 ? -8.506 2.620 4.575 1.00 95.44 70 PRO A C 1
ATOM 535 O O . PRO A 1 70 ? -8.922 1.465 4.708 1.00 95.44 70 PRO A O 1
ATOM 538 N N . SER A 1 71 ? -8.510 3.505 5.570 1.00 94.75 71 SER A N 1
ATOM 539 C CA . SER A 1 71 ? -9.098 3.226 6.877 1.00 94.75 71 SER A CA 1
ATOM 540 C C . SER A 1 71 ? -10.564 2.786 6.756 1.00 94.75 71 SER A C 1
ATOM 542 O O . SER A 1 71 ? -11.309 3.223 5.876 1.00 94.75 71 SER A O 1
ATOM 544 N N . GLY A 1 72 ? -10.980 1.855 7.615 1.00 90.31 72 GLY A N 1
ATOM 545 C CA . GLY A 1 72 ? -12.340 1.302 7.599 1.00 90.31 72 GLY A CA 1
ATOM 546 C C . GLY A 1 72 ? -12.627 0.283 6.486 1.00 90.31 72 GLY A C 1
ATOM 547 O O . GLY A 1 72 ? -13.683 -0.349 6.510 1.00 90.31 72 GLY A O 1
ATOM 548 N N . VAL A 1 73 ? -11.695 0.052 5.553 1.00 92.00 73 VAL A N 1
ATOM 549 C CA . VAL A 1 73 ? -11.775 -1.028 4.559 1.00 92.00 73 VAL A CA 1
ATOM 550 C C . VAL A 1 73 ? -10.789 -2.129 4.936 1.00 92.00 73 VAL A C 1
ATOM 552 O O . VAL A 1 73 ? -9.598 -1.884 5.101 1.00 92.00 73 VAL A O 1
ATOM 555 N N . LYS A 1 74 ? -11.273 -3.370 5.042 1.00 89.31 74 LYS A N 1
ATOM 556 C CA . LYS A 1 74 ? -10.428 -4.545 5.291 1.00 89.31 74 LYS A CA 1
ATOM 557 C C . LYS A 1 74 ? -10.456 -5.474 4.086 1.00 89.31 74 LYS A C 1
ATOM 559 O O . LYS A 1 74 ? -11.517 -5.760 3.528 1.00 89.31 74 LYS A O 1
ATOM 564 N N . ILE A 1 75 ? -9.284 -5.952 3.685 1.00 89.25 75 ILE A N 1
ATOM 565 C CA . ILE A 1 75 ? -9.148 -6.873 2.563 1.00 89.25 75 ILE A CA 1
ATOM 566 C C . ILE A 1 75 ? -9.377 -8.280 3.101 1.00 89.25 75 ILE A C 1
ATOM 568 O O . ILE A 1 75 ? -8.551 -8.831 3.837 1.00 89.25 75 ILE A O 1
ATOM 572 N N . TRP A 1 76 ? -10.512 -8.873 2.726 1.00 86.44 76 TRP A N 1
ATOM 573 C CA . TRP A 1 76 ? -10.775 -10.265 3.054 1.00 86.44 76 TRP A CA 1
ATOM 574 C C . TRP A 1 76 ? -9.775 -11.152 2.317 1.00 86.44 76 TRP A C 1
ATOM 576 O O . TRP A 1 76 ? -9.684 -11.153 1.090 1.00 86.44 76 TRP A O 1
ATOM 586 N N . ARG A 1 77 ? -9.006 -11.898 3.099 1.00 80.12 77 ARG A N 1
ATOM 587 C CA . ARG A 1 77 ? -8.109 -12.942 2.628 1.00 80.12 77 ARG A CA 1
ATOM 588 C C . ARG A 1 77 ? -8.690 -14.236 3.153 1.00 80.12 77 ARG A C 1
ATOM 590 O O . ARG A 1 77 ? -8.878 -14.360 4.366 1.00 80.12 77 ARG A O 1
ATOM 597 N N . GLU A 1 78 ? -8.978 -15.181 2.265 1.00 74.94 78 GLU A N 1
ATOM 598 C CA . GLU A 1 78 ? -9.242 -16.543 2.707 1.00 74.94 78 GLU A CA 1
ATOM 599 C C . GLU A 1 78 ? -8.036 -16.952 3.554 1.00 74.94 78 GLU A C 1
ATOM 601 O O . GLU A 1 78 ? -6.890 -16.827 3.109 1.00 74.94 78 GLU A O 1
ATOM 606 N N . LYS A 1 79 ? -8.263 -17.334 4.819 1.00 60.84 79 LYS A N 1
ATOM 607 C CA . LYS A 1 79 ? -7.190 -17.928 5.616 1.00 60.84 79 LYS A CA 1
ATOM 608 C C . LYS A 1 79 ? -6.704 -19.094 4.781 1.00 60.84 79 LYS A C 1
ATOM 610 O O . LYS A 1 79 ? -7.476 -20.034 4.619 1.00 60.84 79 LYS A O 1
ATOM 615 N N . ALA A 1 80 ? -5.478 -19.012 4.257 1.00 59.22 80 ALA A N 1
ATOM 616 C CA . ALA A 1 80 ? -4.820 -20.149 3.641 1.00 59.22 80 ALA A CA 1
ATOM 617 C C . ALA A 1 80 ? -5.041 -21.312 4.605 1.00 59.22 80 ALA A C 1
ATOM 619 O O . ALA A 1 80 ? -4.583 -21.260 5.754 1.00 59.22 80 ALA A O 1
ATOM 620 N N . GLY A 1 81 ? -5.904 -22.248 4.198 1.00 50.84 81 GLY A N 1
ATOM 621 C CA . GLY A 1 81 ? -6.283 -23.364 5.035 1.00 50.84 81 GLY A CA 1
ATOM 622 C C . GLY A 1 81 ? -4.983 -23.981 5.501 1.00 50.84 81 GLY A C 1
ATOM 623 O O . GLY A 1 81 ? -4.090 -24.220 4.688 1.00 50.84 81 GLY A O 1
ATOM 624 N N . ARG A 1 82 ? -4.835 -24.162 6.815 1.00 53.81 82 ARG A N 1
ATOM 625 C CA . ARG A 1 82 ? -3.819 -25.072 7.328 1.00 53.81 82 ARG A CA 1
ATOM 626 C C . ARG A 1 82 ? -3.981 -26.351 6.517 1.00 53.81 82 ARG A C 1
ATOM 628 O O . ARG A 1 82 ? -4.999 -27.022 6.652 1.00 53.81 82 ARG A O 1
ATOM 635 N N . GLY A 1 83 ? -3.017 -26.624 5.643 1.00 52.62 83 GLY A N 1
ATOM 636 C CA . GLY A 1 83 ? -2.850 -27.921 5.023 1.00 52.62 83 GLY A CA 1
ATOM 637 C C . GLY A 1 83 ? -2.502 -28.894 6.135 1.00 52.62 83 GLY A C 1
ATOM 638 O O . GLY A 1 83 ? -1.338 -29.112 6.440 1.00 52.62 83 GLY A O 1
ATOM 639 N N . SER A 1 84 ? -3.523 -29.379 6.829 1.00 56.78 84 SER A N 1
ATOM 640 C CA . SER A 1 84 ? -3.518 -30.712 7.402 1.00 56.78 84 SER A CA 1
ATOM 641 C C . SER A 1 84 ? -3.789 -31.664 6.243 1.00 56.78 84 SER A C 1
ATOM 643 O O . SER A 1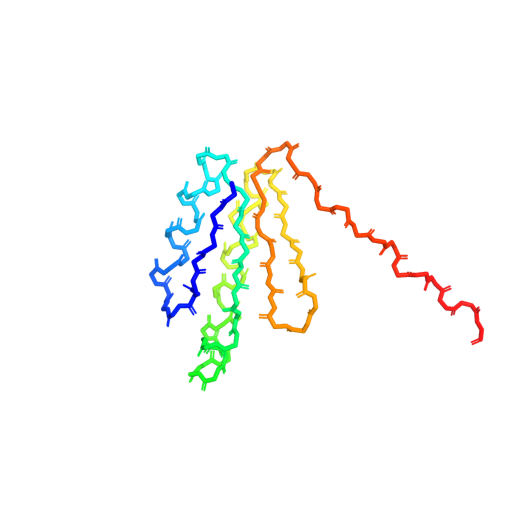 84 ? -4.907 -31.690 5.726 1.00 56.78 84 SER A O 1
ATOM 645 N N . GLY A 1 85 ? -2.743 -32.369 5.822 1.00 44.81 85 GLY A N 1
ATOM 646 C CA . GLY A 1 85 ? -2.738 -33.384 4.774 1.00 44.81 85 GLY A CA 1
ATOM 647 C C . GLY A 1 85 ? -1.332 -33.921 4.605 1.00 44.81 85 GLY A C 1
ATOM 648 O O . GLY A 1 85 ? -0.517 -33.173 4.027 1.00 44.81 85 GLY A O 1
#

Sequence (85 aa):
MKASPLNELSDVDYVKEEVSTGNIVILKITPLARKSFDDTKKAIHELSEFVAGIDGDIARLGEERIVVAPSGVKIWREKAGRGSG

Mean predicted aligned error: 7.23 Å

pLDDT: mean 82.57, std 14.47, range [44.81, 96.06]

Secondary structure (DSSP, 8-state):
-EE----STHHHHHHHHHHHTT--EEEE-HHHHHH-HHHHHHHHHHHHHHHHHTT-EEEEETTTEEEEE-TT-------------

Nearest PDB structures (foldseek):
  3zie-assembly1_A  TM=9.245E-01  e=8.120E-07  Archaeoglobus fulgidus
  6sat-assembly1_A  TM=8.781E-01  e=5.022E-05  Corynebacterium glutamicum ATCC 13032
  3cta-assembly1_A-2  TM=4.941E-01  e=2.881E-01  Thermoplasma acidophilum DSM 1728
  3m8f-assembly1_A  TM=3.911E-01  e=2.352E-01  Bacillus thuringiensis serovar israelensis
  4a6d-assembly1_A  TM=4.622E-01  e=1.364E+00  Homo sapiens

Solvent-accessible surface area (backbone atoms only — not comparable to full-atom values): 4921 Å² total; per-residue (Å²): 128,62,81,59,81,37,77,54,79,72,45,52,58,55,48,52,51,43,24,74,73,64,35,47,41,49,35,41,48,55,63,30,42,73,75,33,57,67,59,40,51,50,51,52,50,54,51,49,53,51,25,60,76,55,57,25,29,75,47,76,52,76,94,49,28,36,37,41,30,18,56,92,42,78,79,88,66,81,72,77,69,81,81,81,124

Radius of gyration: 13.37 Å; Cα contacts (8 Å, |Δi|>4): 124; chains: 1; bounding box: 28×44×24 Å

Foldseek 3Di:
DDEDEDQDLVVLVVVLVCQVVFDKYKYFLVNVCVVPVVSSVVSVVSLVVSCVVQVWDKDDDPDGMIITGHHPDDDDDDPPPPPPD